Protein AF-A0A355UBL6-F1 (afdb_monomer)

Nearest PDB structures (foldseek):
  6ei9-assembly2_B  TM=8.994E-01  e=5.189E-03  Escherichia coli
  3b0u-assembly2_Y  TM=9.368E-01  e=2.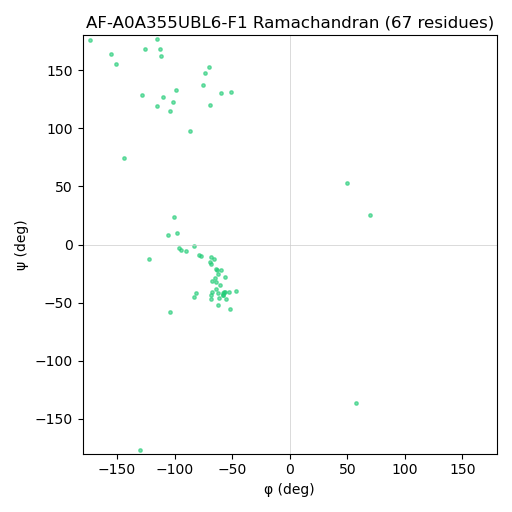439E-02  Thermus thermophilus HB8
  3b0p-assembly1_A  TM=9.031E-01  e=2.119E-02  Thermus thermophilus HB8
  6klc-assembly1_A  TM=2.152E-01  e=2.916E+00  Mammarenavirus lassaense

Secondary structure (DSSP, 8-state):
-HHHHGGG--S-EEEEE----HHHHTTT-GGGGGG-HHHHHHHHHHHHTT-SS-EEEEE-S-SSGGG--

Mean predicted aligned error: 3.23 Å

pLDDT: mean 93.34, std 6.49, range [62.03, 98.12]

Sequence (69 aa):
ATKIAEREKPDFIDINWGCPVKKVAGKGSGSGILNDIPKMVKLTETVVKATNIPVTVKTRLGYTENSKP

Radius of gyration: 12.95 Å; Cα contacts (8 Å, |Δi|>4): 93; chains: 1; bounding box: 35×19×31 Å

Foldseek 3Di:
DLVVVVVVVDQEAEAALADPPCVALVVCGHVVVLVPVVVVVVVQVVSVVVDPHHYHYDHDQGSDPVGGD

Solvent-accessible surface area (backbone atoms only — not comparable to full-atom values): 4058 Å² total; per-residue (Å²): 106,67,78,59,52,56,76,73,65,57,87,57,46,77,43,65,38,42,46,70,53,63,91,39,17,74,71,51,32,21,24,32,24,56,80,39,55,70,58,48,51,54,53,50,51,52,54,53,75,61,50,92,56,51,72,49,75,46,65,63,75,42,66,48,85,90,56,38,129

Structure (mmCIF, N/CA/C/O backbone):
data_AF-A0A355UBL6-F1
#
_entry.id   AF-A0A355UBL6-F1
#
loop_
_atom_site.group_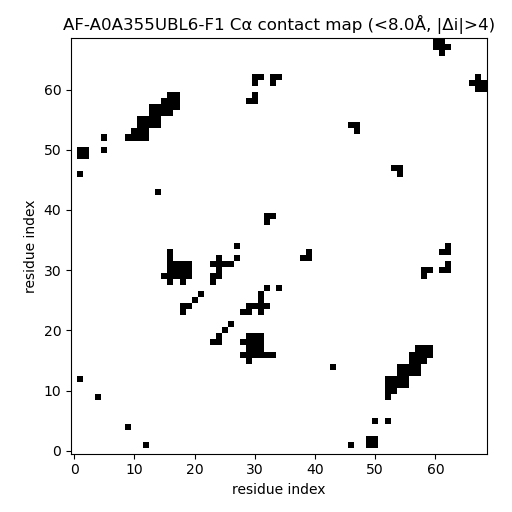PDB
_atom_site.id
_atom_site.type_symbol
_atom_site.label_atom_id
_atom_site.label_alt_id
_atom_site.label_comp_id
_atom_site.label_asym_id
_atom_site.label_entity_id
_atom_site.label_seq_id
_atom_site.pdbx_PDB_ins_code
_atom_site.Cartn_x
_atom_site.Cartn_y
_atom_site.Cartn_z
_atom_site.occupancy
_atom_site.B_iso_or_equiv
_atom_site.auth_seq_id
_atom_site.auth_comp_id
_atom_site.auth_asym_id
_atom_site.auth_atom_id
_atom_site.pdbx_PDB_model_num
ATOM 1 N N . ALA A 1 1 ? -10.011 7.736 2.865 1.00 75.19 1 ALA A N 1
ATOM 2 C CA . ALA A 1 1 ? -10.384 6.405 2.346 1.00 75.19 1 ALA A CA 1
ATOM 3 C C . ALA A 1 1 ? -10.714 5.457 3.493 1.00 75.19 1 ALA A C 1
ATOM 5 O O . ALA A 1 1 ? -11.887 5.185 3.669 1.00 75.19 1 ALA A O 1
ATOM 6 N N . THR A 1 2 ? -9.750 5.069 4.336 1.00 80.44 2 THR A N 1
ATOM 7 C CA . THR A 1 2 ? -9.954 4.137 5.467 1.00 80.44 2 THR A CA 1
ATOM 8 C C . THR A 1 2 ? -11.112 4.535 6.390 1.00 80.44 2 THR A C 1
ATOM 10 O O . THR A 1 2 ? -12.089 3.809 6.476 1.00 80.44 2 THR A O 1
ATOM 13 N N . LYS A 1 3 ? -11.099 5.759 6.936 1.00 83.81 3 LYS A N 1
ATOM 14 C CA . LYS A 1 3 ? -12.189 6.289 7.786 1.00 83.81 3 LYS A CA 1
ATOM 15 C C . LYS A 1 3 ? -13.567 6.370 7.109 1.00 83.81 3 LYS A C 1
ATOM 17 O O . LYS A 1 3 ? -14.584 6.487 7.779 1.00 83.81 3 LYS A O 1
ATOM 22 N N . ILE A 1 4 ? -13.599 6.411 5.775 1.00 87.06 4 ILE A N 1
ATOM 23 C CA . ILE A 1 4 ? -14.855 6.413 5.012 1.00 87.06 4 ILE A CA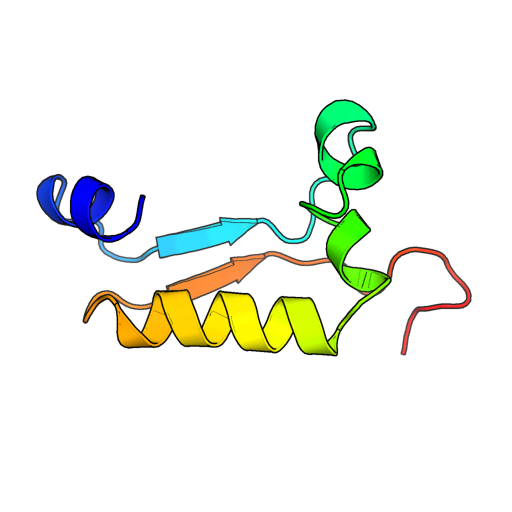 1
ATOM 24 C C . ILE A 1 4 ? -15.336 4.969 4.861 1.00 87.06 4 ILE A C 1
ATOM 26 O O . ILE A 1 4 ? -16.500 4.702 5.123 1.00 87.06 4 ILE A O 1
ATOM 30 N N . ALA A 1 5 ? -14.430 4.050 4.512 1.00 83.25 5 ALA A N 1
ATOM 31 C CA . ALA A 1 5 ? -14.719 2.627 4.368 1.00 83.25 5 ALA A CA 1
ATOM 32 C C . ALA A 1 5 ? -15.228 1.992 5.673 1.00 83.25 5 ALA A C 1
ATOM 34 O O . ALA A 1 5 ? -16.123 1.161 5.625 1.00 83.25 5 ALA A O 1
ATOM 35 N N . GLU A 1 6 ? -14.738 2.432 6.837 1.00 88.06 6 GLU A N 1
ATOM 36 C CA . GLU A 1 6 ? -15.216 1.958 8.148 1.00 88.06 6 GLU A CA 1
ATOM 37 C C . GLU A 1 6 ? -16.726 2.139 8.364 1.00 88.06 6 GLU A C 1
ATOM 39 O O . GLU A 1 6 ? -17.337 1.359 9.092 1.00 88.06 6 GLU A O 1
ATOM 44 N N . ARG A 1 7 ? -17.354 3.136 7.725 1.00 92.19 7 ARG A N 1
ATOM 45 C CA . ARG A 1 7 ? -18.803 3.379 7.853 1.00 92.19 7 ARG A CA 1
ATOM 46 C C . ARG A 1 7 ? -19.636 2.236 7.285 1.00 92.19 7 AR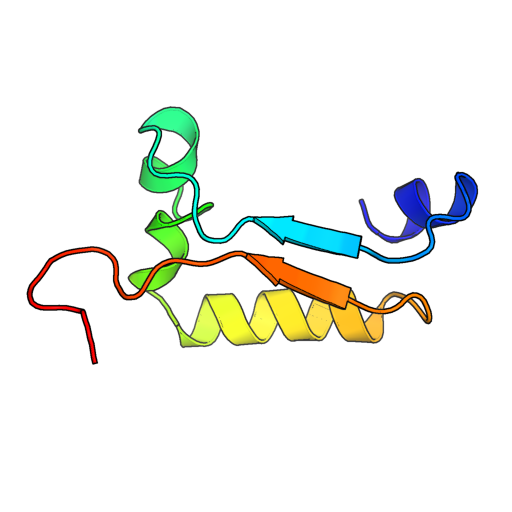G A C 1
ATOM 48 O O . ARG A 1 7 ? -20.722 1.974 7.792 1.00 92.19 7 ARG A O 1
ATOM 55 N N . GLU A 1 8 ? -19.087 1.540 6.296 1.00 93.50 8 GLU A N 1
ATOM 56 C CA . GLU A 1 8 ? -19.703 0.382 5.650 1.00 93.50 8 GLU A CA 1
ATOM 57 C C . GLU A 1 8 ? -19.466 -0.921 6.431 1.00 93.50 8 GLU A C 1
ATOM 59 O O . GLU A 1 8 ? -19.955 -1.970 6.027 1.00 93.50 8 GLU A O 1
ATOM 64 N N . LYS A 1 9 ? -18.732 -0.864 7.555 1.00 92.88 9 LYS A N 1
ATOM 65 C CA . LYS A 1 9 ? -18.431 -2.001 8.443 1.00 92.88 9 LYS A CA 1
ATOM 66 C C . LYS A 1 9 ? -17.889 -3.246 7.706 1.00 92.88 9 LYS A C 1
ATOM 68 O O . LYS A 1 9 ? -18.440 -4.331 7.883 1.00 92.88 9 LYS A O 1
ATOM 73 N N . PRO A 1 10 ? -16.832 -3.120 6.882 1.00 95.69 10 PRO A N 1
ATOM 74 C CA . PRO A 1 10 ? -16.254 -4.270 6.198 1.00 95.69 10 PRO A CA 1
ATOM 75 C C . PRO A 1 10 ? -15.522 -5.196 7.178 1.00 95.69 10 PRO A C 1
ATOM 77 O O . PRO A 1 10 ? -14.965 -4.734 8.174 1.00 95.69 10 PRO A O 1
ATOM 80 N N . ASP A 1 11 ? -15.443 -6.486 6.845 1.00 97.38 11 ASP A N 1
ATOM 81 C CA . ASP A 1 11 ? -14.670 -7.465 7.624 1.00 97.38 11 ASP A CA 1
ATOM 82 C C . ASP A 1 11 ? -13.154 -7.207 7.552 1.00 97.38 11 ASP A C 1
ATOM 84 O O . ASP A 1 11 ? -12.420 -7.495 8.496 1.00 97.38 11 ASP A O 1
ATOM 88 N N . PHE A 1 12 ? -12.675 -6.665 6.426 1.00 96.12 12 PHE A N 1
ATOM 89 C CA . PHE A 1 12 ? -11.276 -6.297 6.211 1.00 96.12 12 PHE A CA 1
ATOM 90 C C . PHE A 1 12 ? -11.126 -5.198 5.146 1.00 96.12 12 PHE A C 1
ATOM 92 O O . PHE A 1 12 ? -12.030 -4.933 4.351 1.00 96.12 12 PHE A O 1
ATOM 99 N N . ILE A 1 13 ? -9.953 -4.566 5.109 1.00 95.69 13 ILE A N 1
ATOM 100 C CA . ILE A 1 13 ? -9.554 -3.583 4.096 1.00 95.69 13 ILE A CA 1
ATOM 101 C C . ILE A 1 13 ? -8.373 -4.142 3.304 1.00 95.69 13 ILE A C 1
ATOM 103 O O . ILE A 1 13 ? -7.308 -4.362 3.870 1.00 95.69 13 ILE A O 1
ATOM 107 N N . ASP A 1 14 ? -8.525 -4.312 1.990 1.00 96.94 14 ASP A N 1
ATOM 108 C CA . ASP A 1 14 ? -7.425 -4.730 1.113 1.00 96.94 14 ASP A CA 1
ATOM 109 C C . ASP A 1 14 ? -6.787 -3.541 0.388 1.00 96.94 14 ASP A C 1
ATOM 111 O O . ASP A 1 14 ? -7.470 -2.704 -0.212 1.00 96.94 14 ASP A O 1
ATOM 115 N N . ILE A 1 15 ? -5.457 -3.481 0.405 1.00 97.25 15 ILE A N 1
ATOM 116 C CA . ILE A 1 15 ? -4.688 -2.494 -0.349 1.00 97.25 15 ILE A CA 1
ATOM 117 C C . ILE A 1 15 ? -4.122 -3.138 -1.615 1.00 97.25 15 ILE A C 1
ATOM 119 O O . ILE A 1 15 ? -3.330 -4.082 -1.571 1.00 97.25 15 ILE A O 1
ATOM 123 N N . ASN A 1 16 ? -4.470 -2.565 -2.769 1.00 97.06 16 ASN A N 1
ATOM 124 C CA . ASN A 1 16 ? -3.982 -3.043 -4.056 1.00 97.06 16 ASN A CA 1
ATOM 125 C C . ASN A 1 16 ? -2.628 -2.415 -4.427 1.00 97.06 16 ASN A C 1
ATOM 127 O O . ASN A 1 16 ? -2.564 -1.345 -5.038 1.00 97.06 16 ASN A O 1
ATOM 131 N N . TRP A 1 17 ? -1.554 -3.153 -4.153 1.00 97.50 17 TRP A N 1
ATOM 132 C CA . TRP A 1 17 ? -0.190 -2.889 -4.626 1.00 97.50 17 TRP A CA 1
ATOM 133 C C . TRP A 1 17 ? 0.197 -3.768 -5.828 1.00 97.50 17 TRP A C 1
ATOM 135 O O . TRP A 1 17 ? 1.369 -4.007 -6.094 1.00 97.50 17 TRP A O 1
ATOM 145 N N . GLY A 1 18 ? -0.788 -4.267 -6.588 1.00 96.69 18 GLY A N 1
ATOM 146 C CA . GLY A 1 18 ? -0.564 -5.235 -7.670 1.00 96.69 18 GLY A CA 1
ATOM 147 C C . GLY A 1 18 ? -1.043 -4.819 -9.064 1.00 96.69 18 GLY A C 1
ATOM 148 O O . GLY A 1 18 ? -0.706 -5.491 -10.043 1.00 96.69 18 GLY A O 1
ATOM 149 N N . CYS A 1 19 ? -1.841 -3.756 -9.198 1.00 97.38 19 CYS A N 1
ATOM 150 C CA . CYS A 1 19 ? -2.415 -3.352 -10.485 1.00 97.38 19 CYS A CA 1
ATOM 151 C C . CYS A 1 19 ? -1.339 -2.808 -11.452 1.00 97.38 19 CYS A C 1
ATOM 153 O O . CYS A 1 19 ? -0.722 -1.790 -11.132 1.00 97.38 19 CYS A O 1
ATOM 155 N N . PRO A 1 20 ? -1.143 -3.422 -12.639 1.00 95.81 20 PRO A N 1
ATOM 156 C CA . PRO A 1 20 ? -0.104 -3.016 -13.587 1.00 95.81 20 PRO A CA 1
ATOM 157 C C . PRO A 1 20 ? -0.569 -1.962 -14.601 1.00 95.81 20 PRO A C 1
ATOM 159 O O . PRO A 1 20 ? 0.225 -1.497 -15.412 1.00 95.81 20 PRO A O 1
ATOM 162 N N . VAL A 1 21 ? -1.857 -1.593 -14.612 1.00 97.38 21 VAL A N 1
ATOM 163 C CA . VAL A 1 21 ? -2.402 -0.695 -15.640 1.00 97.38 21 VAL A CA 1
ATOM 164 C C . VAL A 1 21 ? -1.667 0.643 -15.594 1.00 97.38 21 VAL A C 1
ATOM 166 O O . VAL A 1 21 ? -1.579 1.263 -14.536 1.00 97.38 21 VAL A O 1
ATOM 169 N N . LYS A 1 22 ? -1.204 1.122 -16.757 1.00 94.06 22 LYS A N 1
ATOM 170 C CA . LYS A 1 22 ? -0.376 2.333 -16.914 1.00 94.06 22 LYS A CA 1
ATOM 171 C C . LYS A 1 22 ? -0.897 3.542 -16.130 1.00 94.06 22 LYS A C 1
ATOM 173 O O . LYS A 1 22 ? -0.114 4.246 -15.505 1.00 94.06 22 LYS A O 1
ATOM 178 N N . LYS A 1 23 ? -2.220 3.747 -16.103 1.00 96.50 23 LYS A N 1
ATOM 179 C CA . LYS A 1 23 ? -2.871 4.856 -15.376 1.00 96.50 23 LYS A CA 1
ATOM 180 C C . LYS A 1 23 ? -2.681 4.815 -13.849 1.00 96.50 23 LYS A C 1
ATOM 182 O O . LYS A 1 23 ? -2.840 5.846 -13.202 1.00 96.50 23 LYS A O 1
ATOM 187 N N . VAL A 1 24 ? -2.382 3.637 -13.298 1.00 96.06 24 VAL A N 1
ATOM 188 C CA . VAL A 1 24 ? -2.142 3.373 -11.871 1.00 96.06 24 VAL A CA 1
ATOM 189 C C . VAL A 1 24 ? -0.643 3.202 -11.619 1.00 96.06 24 VAL A C 1
ATOM 191 O O . VAL A 1 24 ? -0.057 3.981 -10.870 1.00 96.06 24 VAL A O 1
ATOM 194 N N . ALA A 1 25 ? -0.008 2.244 -12.302 1.00 95.12 25 ALA A N 1
ATOM 195 C CA . ALA A 1 25 ? 1.409 1.926 -12.133 1.00 95.12 25 ALA A CA 1
ATOM 196 C C . ALA A 1 25 ? 2.326 3.102 -12.492 1.00 95.12 25 ALA A C 1
ATOM 198 O O . ALA A 1 25 ? 3.240 3.421 -11.737 1.00 95.12 25 ALA A O 1
ATOM 199 N N . GLY A 1 26 ? 2.025 3.824 -13.577 1.00 92.31 26 GLY A N 1
ATOM 200 C CA . GLY A 1 26 ? 2.794 4.998 -14.004 1.00 92.31 26 GLY A CA 1
ATOM 201 C C . GLY A 1 26 ? 2.726 6.186 -13.037 1.00 92.31 26 GLY A C 1
ATOM 202 O O . GLY A 1 26 ? 3.516 7.112 -13.166 1.00 92.31 26 GLY A O 1
ATOM 203 N N . LYS A 1 27 ? 1.813 6.163 -12.056 1.00 94.81 27 LYS A N 1
ATOM 204 C CA . LYS A 1 27 ? 1.730 7.152 -10.966 1.00 94.81 27 LYS A CA 1
ATOM 205 C C . LYS A 1 27 ? 2.407 6.668 -9.674 1.00 94.81 27 LYS A C 1
ATOM 207 O O . LYS A 1 27 ? 2.205 7.262 -8.618 1.00 94.81 27 LYS A O 1
ATOM 212 N N . GLY A 1 28 ? 3.149 5.558 -9.725 1.00 93.06 28 GLY A N 1
ATOM 213 C CA . GLY A 1 28 ? 3.779 4.943 -8.553 1.00 93.06 28 GLY A CA 1
ATOM 214 C C . GLY A 1 28 ? 2.783 4.307 -7.577 1.00 93.06 28 GLY A C 1
ATOM 215 O O . GLY A 1 28 ? 3.062 4.238 -6.388 1.00 93.06 28 GLY A O 1
ATOM 216 N N . SER A 1 29 ? 1.604 3.895 -8.055 1.00 95.19 29 SER A N 1
ATOM 217 C CA . SER A 1 29 ? 0.582 3.154 -7.291 1.00 95.19 29 SER A CA 1
ATOM 218 C C . SER A 1 29 ? 0.393 1.752 -7.879 1.00 95.19 29 SER A C 1
ATOM 220 O O . SER A 1 29 ? 0.995 1.431 -8.902 1.00 95.19 29 SER A O 1
ATOM 222 N N . GLY A 1 30 ? -0.454 0.900 -7.290 1.00 96.75 30 GLY A N 1
ATOM 223 C CA . GLY A 1 30 ? -0.594 -0.479 -7.778 1.00 96.75 30 GLY A CA 1
ATOM 224 C C . GLY A 1 30 ? 0.763 -1.184 -7.751 1.00 96.75 30 GLY A C 1
ATOM 225 O O . GLY A 1 30 ? 1.521 -0.975 -6.812 1.00 96.75 30 GLY A O 1
ATOM 226 N N . SER A 1 31 ? 1.119 -1.940 -8.793 1.00 96.56 31 SER A N 1
ATOM 227 C CA . SER A 1 31 ? 2.447 -2.572 -8.856 1.00 96.56 31 SER A CA 1
ATOM 228 C C . SER A 1 31 ? 3.593 -1.573 -9.026 1.00 96.56 31 SER A C 1
ATOM 230 O O . SER A 1 31 ? 4.734 -1.920 -8.753 1.00 96.56 31 SER A O 1
ATOM 232 N N . GLY A 1 32 ? 3.317 -0.331 -9.443 1.00 96.44 32 GLY A N 1
ATOM 233 C CA . GLY A 1 32 ? 4.333 0.715 -9.582 1.00 96.44 32 GLY A CA 1
ATOM 234 C C . GLY A 1 32 ? 5.008 1.089 -8.263 1.00 96.44 32 GLY A C 1
ATOM 235 O O . GLY A 1 32 ? 6.165 1.506 -8.283 1.00 96.44 32 GLY A O 1
ATOM 236 N N . ILE A 1 33 ? 4.325 0.879 -7.128 1.00 97.00 33 ILE A N 1
ATOM 237 C CA . ILE A 1 33 ? 4.886 1.107 -5.788 1.00 97.00 33 ILE A CA 1
ATOM 238 C C . ILE A 1 33 ? 6.065 0.170 -5.487 1.00 97.00 33 ILE A C 1
ATOM 240 O O . ILE A 1 33 ? 6.891 0.490 -4.645 1.00 97.00 33 ILE A O 1
ATOM 244 N N . LEU A 1 34 ? 6.190 -0.961 -6.195 1.00 95.62 34 LEU A N 1
ATOM 245 C CA . LEU A 1 34 ? 7.271 -1.931 -5.983 1.00 95.62 34 LEU A CA 1
ATOM 246 C C . LEU A 1 34 ? 8.652 -1.409 -6.405 1.00 95.62 34 LEU A C 1
ATOM 248 O O . LEU A 1 34 ? 9.656 -2.017 -6.056 1.00 95.62 34 LEU A O 1
ATOM 252 N N . ASN A 1 35 ? 8.718 -0.268 -7.099 1.00 94.69 35 ASN A N 1
ATOM 253 C CA . ASN A 1 35 ? 9.975 0.453 -7.327 1.00 94.69 35 ASN A CA 1
ATOM 254 C C . ASN A 1 35 ? 10.429 1.277 -6.105 1.00 94.69 35 ASN A C 1
ATOM 256 O O . ASN A 1 35 ? 11.527 1.822 -6.117 1.00 94.69 35 ASN A O 1
ATOM 260 N N . ASP A 1 36 ? 9.588 1.398 -5.074 1.00 95.62 36 ASP A N 1
ATOM 261 C CA . ASP A 1 36 ? 9.842 2.154 -3.845 1.00 95.62 36 ASP A CA 1
ATOM 262 C C . ASP A 1 36 ? 9.219 1.419 -2.641 1.00 95.62 36 ASP A C 1
ATOM 264 O O . ASP A 1 36 ? 8.163 1.776 -2.102 1.00 95.62 36 ASP A O 1
ATOM 268 N N . ILE A 1 37 ? 9.881 0.333 -2.235 1.00 94.94 37 ILE A N 1
ATOM 269 C CA . ILE A 1 37 ? 9.462 -0.506 -1.105 1.00 94.94 37 ILE A CA 1
ATOM 270 C C . ILE A 1 37 ? 9.359 0.285 0.212 1.00 94.94 37 ILE A C 1
ATOM 272 O O . ILE A 1 37 ? 8.347 0.120 0.901 1.00 94.94 37 ILE A O 1
ATOM 276 N N . PRO A 1 38 ? 10.304 1.181 0.573 1.00 96.75 38 PRO A N 1
ATOM 277 C CA . PRO A 1 38 ? 10.159 2.002 1.776 1.00 96.75 38 PRO A CA 1
ATOM 278 C C . PRO A 1 38 ? 8.860 2.818 1.793 1.00 96.75 38 PRO A C 1
ATOM 280 O O . PRO A 1 38 ? 8.175 2.887 2.819 1.00 96.75 38 PRO A O 1
ATOM 283 N N . LYS A 1 39 ? 8.456 3.389 0.651 1.00 96.94 39 LYS A N 1
ATOM 284 C CA . LYS A 1 39 ? 7.171 4.088 0.536 1.00 96.94 39 LYS A CA 1
ATOM 285 C C . LYS A 1 39 ? 5.979 3.143 0.657 1.00 96.94 39 LYS A C 1
ATOM 287 O O . LYS A 1 39 ? 5.016 3.503 1.336 1.00 96.94 39 LYS A O 1
ATOM 292 N N . MET A 1 40 ? 6.028 1.953 0.051 1.00 97.06 40 MET A N 1
ATOM 293 C CA . MET A 1 40 ? 4.980 0.931 0.202 1.00 97.06 40 MET A CA 1
ATOM 294 C C . MET A 1 40 ? 4.740 0.594 1.680 1.00 97.06 40 MET A C 1
ATOM 296 O O . MET A 1 40 ? 3.591 0.590 2.132 1.00 97.06 40 MET A O 1
ATOM 300 N N . VAL A 1 41 ? 5.816 0.367 2.441 1.00 97.31 41 VAL A N 1
ATOM 301 C CA . VAL A 1 41 ? 5.761 0.070 3.881 1.00 97.31 41 VAL A CA 1
ATOM 302 C C . VAL A 1 41 ? 5.159 1.246 4.644 1.00 97.31 41 VAL A C 1
ATOM 304 O O . VAL A 1 41 ? 4.153 1.077 5.330 1.00 97.31 41 VAL A O 1
ATOM 307 N N . LYS A 1 42 ? 5.681 2.463 4.444 1.00 98.12 42 LYS A N 1
ATOM 308 C CA . LYS A 1 42 ? 5.199 3.671 5.134 1.00 98.12 42 LYS A CA 1
ATOM 309 C C . LYS A 1 42 ? 3.708 3.941 4.898 1.00 98.12 42 LYS A C 1
ATOM 311 O O . LYS A 1 42 ? 2.985 4.312 5.826 1.00 98.12 42 LYS A O 1
ATOM 316 N N . LEU A 1 43 ? 3.231 3.768 3.664 1.00 96.81 43 LEU A N 1
ATOM 317 C CA . LEU A 1 43 ? 1.814 3.944 3.333 1.00 96.81 43 LEU A CA 1
ATOM 318 C C . LEU A 1 43 ? 0.948 2.861 3.978 1.00 96.81 43 LEU A C 1
ATOM 320 O O . LEU A 1 43 ? -0.092 3.182 4.551 1.00 96.81 43 LEU A O 1
ATOM 324 N N . THR A 1 44 ? 1.395 1.606 3.933 1.00 97.50 44 THR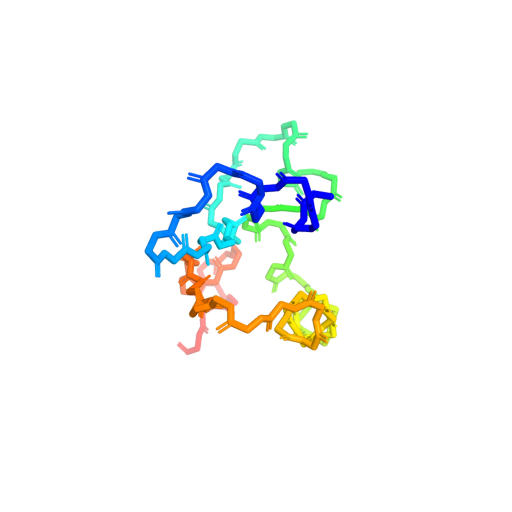 A N 1
ATOM 325 C CA . THR A 1 44 ? 0.689 0.477 4.555 1.00 97.50 44 THR A CA 1
ATOM 326 C C . THR A 1 44 ? 0.585 0.670 6.070 1.00 97.50 44 THR A C 1
ATOM 328 O O . THR A 1 44 ? -0.513 0.590 6.615 1.00 97.50 44 THR A O 1
ATOM 331 N N . GLU A 1 45 ? 1.675 1.049 6.744 1.00 97.88 45 GLU A N 1
ATOM 332 C CA . GLU A 1 45 ? 1.664 1.372 8.178 1.00 97.88 45 GLU A CA 1
ATOM 333 C C . GLU A 1 45 ? 0.682 2.490 8.525 1.00 97.88 45 GLU A C 1
ATOM 335 O O . GLU A 1 45 ? -0.002 2.428 9.544 1.00 97.88 45 GLU A O 1
ATOM 340 N N . THR A 1 46 ? 0.615 3.527 7.689 1.00 96.94 46 THR A N 1
ATOM 341 C CA . THR A 1 46 ? -0.296 4.655 7.913 1.00 96.94 46 THR A CA 1
ATOM 342 C C . THR A 1 46 ? -1.754 4.200 7.849 1.00 96.94 46 THR A C 1
ATOM 344 O O . THR A 1 46 ? -2.569 4.662 8.643 1.00 96.94 46 THR A O 1
ATOM 347 N N . VAL A 1 47 ? -2.089 3.280 6.937 1.00 96.19 47 VAL A N 1
ATOM 348 C CA . VAL A 1 47 ? -3.436 2.700 6.845 1.00 96.19 47 VAL A CA 1
ATOM 349 C C . VAL A 1 47 ? -3.735 1.818 8.054 1.00 96.19 47 VAL A C 1
ATOM 351 O O . VAL A 1 47 ? -4.786 2.003 8.658 1.00 96.19 47 VAL A O 1
ATOM 354 N N . VAL A 1 48 ? -2.809 0.937 8.445 1.00 96.81 48 VAL A N 1
ATOM 355 C CA . VAL A 1 48 ? -2.950 0.071 9.631 1.00 96.81 48 VAL A CA 1
ATOM 356 C C . VAL A 1 48 ? -3.159 0.896 10.902 1.00 96.81 48 VAL A C 1
ATOM 358 O O . VAL A 1 48 ? -4.044 0.595 11.688 1.00 96.81 48 VAL A O 1
ATOM 361 N N . LYS A 1 49 ? -2.411 1.990 11.092 1.00 96.75 49 LYS A N 1
ATOM 362 C CA . LYS A 1 49 ? -2.562 2.882 12.260 1.00 96.75 49 LYS A CA 1
ATOM 363 C C . LYS A 1 49 ? -3.873 3.679 12.258 1.00 96.75 49 LYS A C 1
ATOM 365 O O . LYS A 1 49 ? -4.221 4.275 13.273 1.00 96.75 49 LYS A O 1
ATOM 370 N N . ALA A 1 50 ? -4.573 3.752 11.126 1.00 95.44 50 ALA A N 1
ATOM 371 C CA . ALA A 1 50 ? -5.764 4.580 10.962 1.00 95.44 50 ALA A CA 1
ATOM 372 C C . ALA A 1 50 ? -7.087 3.836 11.206 1.00 95.44 50 ALA A C 1
ATOM 374 O O . ALA A 1 50 ? -8.131 4.484 11.126 1.00 95.44 50 ALA A O 1
ATOM 375 N N . THR A 1 51 ? -7.062 2.523 11.451 1.00 94.19 51 THR A N 1
ATOM 376 C CA . THR A 1 51 ? -8.257 1.685 11.626 1.00 94.19 51 THR A CA 1
ATOM 377 C C . THR A 1 51 ? -7.983 0.500 12.544 1.00 94.19 51 THR A C 1
ATOM 379 O O . THR A 1 51 ? -6.850 0.045 12.650 1.00 94.19 51 THR A O 1
ATOM 382 N N . ASN A 1 52 ? -9.035 -0.025 13.171 1.00 93.88 52 ASN A N 1
ATOM 383 C CA . ASN A 1 52 ? -8.984 -1.299 13.895 1.00 93.88 52 ASN A CA 1
ATOM 384 C C . ASN A 1 52 ? -9.465 -2.489 13.042 1.00 93.88 52 ASN A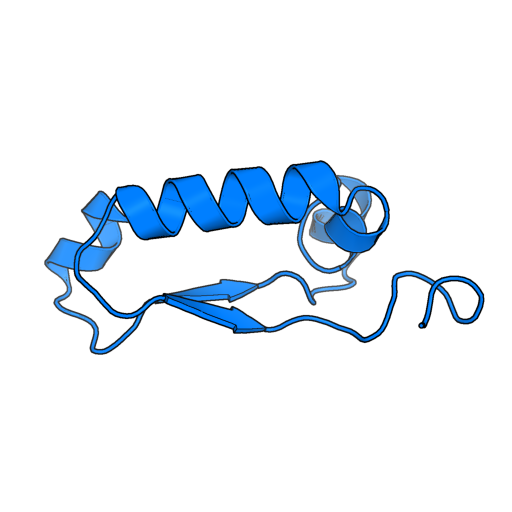 C 1
ATOM 386 O O . ASN A 1 52 ? -9.453 -3.622 13.515 1.00 93.88 52 ASN A O 1
ATOM 390 N N . ILE A 1 53 ? -9.916 -2.246 11.807 1.00 96.00 53 ILE A N 1
ATOM 391 C CA . ILE A 1 53 ? -10.329 -3.299 10.874 1.00 96.00 53 ILE A CA 1
ATOM 392 C C . ILE A 1 53 ? -9.070 -3.993 10.322 1.00 96.00 53 ILE A C 1
ATOM 394 O O . ILE A 1 53 ? -8.118 -3.294 9.962 1.00 96.00 53 ILE A O 1
ATOM 398 N N . PRO A 1 54 ? -9.035 -5.336 10.214 1.00 97.19 54 PRO A N 1
ATOM 399 C CA . PRO A 1 54 ? -7.915 -6.051 9.611 1.00 97.19 54 PRO A CA 1
ATOM 400 C C . PRO A 1 54 ? -7.546 -5.497 8.231 1.00 97.19 54 PRO A C 1
ATOM 402 O O . PRO A 1 54 ? -8.408 -5.315 7.371 1.00 97.19 54 PRO A O 1
ATOM 405 N N . VAL A 1 55 ? -6.255 -5.243 8.009 1.00 97.50 55 VAL A N 1
ATOM 406 C CA . VAL A 1 55 ? -5.742 -4.738 6.730 1.00 97.50 55 VAL A CA 1
ATOM 407 C C . VAL A 1 55 ? -4.940 -5.830 6.036 1.00 97.50 55 VAL A C 1
ATOM 409 O O . VAL A 1 55 ? -3.997 -6.374 6.609 1.00 97.50 55 VAL A O 1
ATOM 412 N N . THR A 1 56 ? -5.283 -6.118 4.785 1.00 97.81 56 THR A N 1
ATOM 413 C CA . THR A 1 56 ? -4.544 -7.026 3.906 1.00 97.81 56 THR A CA 1
ATOM 414 C C . THR A 1 56 ? -3.892 -6.258 2.763 1.00 97.81 56 THR A C 1
ATOM 416 O O . THR A 1 56 ? -4.232 -5.111 2.460 1.00 97.81 56 THR A O 1
ATOM 419 N N . VAL A 1 57 ? -2.914 -6.892 2.121 1.00 97.44 57 VAL A N 1
ATOM 420 C CA . VAL A 1 57 ? -2.251 -6.354 0.936 1.00 97.44 57 VAL A CA 1
ATOM 421 C C . VAL A 1 57 ? -2.269 -7.405 -0.158 1.00 97.44 57 VAL A C 1
ATOM 423 O O . VAL A 1 57 ? -1.771 -8.517 0.023 1.00 97.44 57 VAL A O 1
ATOM 426 N N . LYS A 1 58 ? -2.729 -7.004 -1.341 1.00 97.50 58 LYS A N 1
ATOM 427 C CA . LYS A 1 58 ? -2.568 -7.773 -2.570 1.00 97.50 58 LYS A CA 1
ATOM 428 C C . LYS A 1 58 ? -1.470 -7.158 -3.432 1.00 97.50 58 LYS A C 1
ATOM 430 O O . LYS A 1 58 ? -1.628 -6.060 -3.970 1.00 97.50 58 LYS A O 1
ATOM 435 N N . THR A 1 59 ? -0.380 -7.897 -3.631 1.00 96.94 59 THR A N 1
ATOM 436 C CA . THR A 1 59 ? 0.806 -7.424 -4.366 1.00 96.94 59 THR A CA 1
ATOM 437 C C . THR A 1 59 ? 1.284 -8.409 -5.447 1.00 96.94 59 THR A C 1
ATOM 439 O O . THR A 1 59 ? 0.626 -9.416 -5.723 1.00 96.94 59 THR A O 1
ATOM 442 N N . ARG A 1 60 ? 2.393 -8.080 -6.120 1.00 95.38 60 ARG A N 1
ATOM 443 C CA . ARG A 1 60 ? 3.158 -8.945 -7.036 1.00 95.38 60 ARG A CA 1
ATOM 444 C C . ARG A 1 60 ? 4.532 -9.258 -6.438 1.00 95.38 60 ARG A C 1
ATOM 446 O O . ARG A 1 60 ? 4.952 -8.601 -5.495 1.00 95.38 60 ARG A O 1
ATOM 453 N N . LEU A 1 61 ? 5.236 -10.220 -7.037 1.00 94.62 61 LEU A N 1
ATOM 454 C CA . LEU A 1 61 ? 6.607 -10.573 -6.643 1.00 94.62 61 LEU A CA 1
ATOM 455 C C . LEU A 1 61 ? 7.610 -9.433 -6.869 1.00 94.62 61 LEU A C 1
ATOM 457 O O . LEU A 1 61 ? 8.562 -9.309 -6.122 1.00 94.62 61 LEU A O 1
ATOM 461 N N . GLY A 1 62 ? 7.401 -8.604 -7.888 1.00 90.69 62 GLY A N 1
ATOM 462 C CA . GLY A 1 62 ? 8.296 -7.507 -8.243 1.00 90.69 62 GLY A CA 1
ATOM 463 C C . GLY A 1 62 ? 7.688 -6.648 -9.348 1.00 90.69 62 GLY A C 1
ATOM 464 O O . GLY A 1 62 ? 6.608 -6.962 -9.866 1.00 90.69 62 GLY A O 1
ATOM 465 N N . TYR A 1 63 ? 8.366 -5.559 -9.708 1.00 90.06 63 TYR A N 1
ATOM 466 C CA . TYR A 1 63 ? 7.926 -4.661 -10.781 1.00 90.06 63 TYR A CA 1
ATOM 467 C C . TYR A 1 63 ? 8.312 -5.177 -12.179 1.00 90.06 63 TYR A C 1
ATOM 469 O O . TYR A 1 63 ? 7.512 -5.144 -13.111 1.00 90.06 63 TYR A O 1
ATOM 477 N N . THR A 1 64 ? 9.530 -5.698 -12.294 1.00 88.50 64 THR A N 1
ATOM 478 C CA . THR A 1 64 ? 10.118 -6.410 -13.438 1.00 88.50 64 THR A CA 1
ATOM 479 C C . THR A 1 64 ? 10.662 -7.771 -12.992 1.00 88.50 64 THR A C 1
ATOM 481 O O . THR A 1 64 ? 10.817 -8.008 -11.791 1.00 88.50 64 THR A O 1
ATOM 484 N N . GLU A 1 65 ? 11.003 -8.646 -13.941 1.00 87.75 65 GLU A N 1
ATOM 485 C CA . GLU A 1 65 ? 11.645 -9.944 -13.669 1.00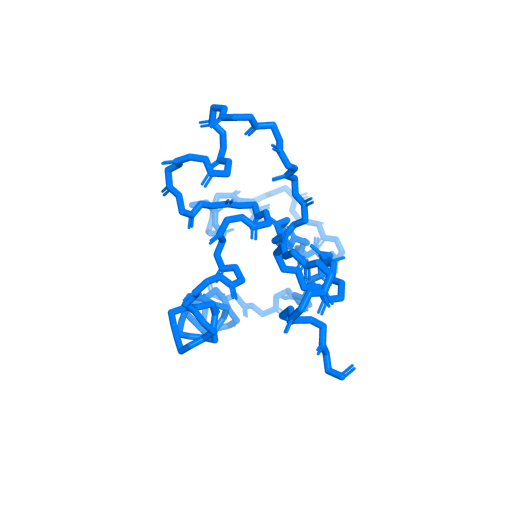 87.75 65 GLU A CA 1
ATOM 486 C C . GLU A 1 65 ? 12.911 -9.812 -12.807 1.00 87.75 65 GLU A C 1
ATOM 488 O O . GLU A 1 65 ? 13.069 -10.553 -11.846 1.00 87.75 65 GLU A O 1
ATOM 493 N N . ASN A 1 66 ? 13.740 -8.797 -13.068 1.00 86.25 66 ASN A N 1
ATOM 494 C CA . ASN A 1 66 ? 15.001 -8.562 -12.349 1.00 86.25 66 ASN A CA 1
ATOM 495 C C . ASN A 1 66 ? 14.820 -7.947 -10.952 1.00 86.25 66 ASN A C 1
ATOM 497 O O . ASN A 1 66 ? 15.786 -7.800 -10.215 1.00 86.25 66 ASN A O 1
ATOM 501 N N . SER A 1 67 ? 13.603 -7.5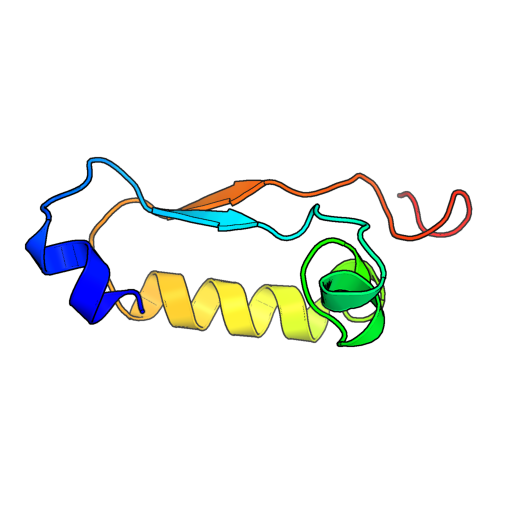17 -10.616 1.00 79.00 67 SER A N 1
ATOM 502 C CA . SER A 1 67 ? 13.273 -6.917 -9.314 1.00 79.00 67 SER A CA 1
ATOM 503 C C . SER A 1 67 ? 12.473 -7.857 -8.413 1.00 79.00 67 SER A C 1
ATOM 505 O O . SER A 1 67 ? 11.926 -7.420 -7.402 1.00 79.00 67 SER A O 1
ATOM 507 N N . LYS A 1 68 ? 12.323 -9.120 -8.822 1.00 75.50 68 LYS A N 1
ATOM 508 C CA . LYS A 1 68 ? 11.780 -10.168 -7.959 1.00 75.50 68 LYS A CA 1
ATOM 509 C C . LYS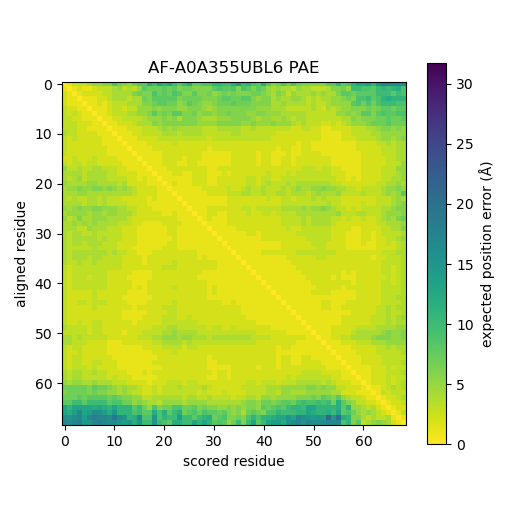 A 1 68 ? 12.846 -10.547 -6.909 1.00 75.50 68 LYS A C 1
ATOM 511 O O . LYS A 1 68 ? 14.029 -10.439 -7.231 1.00 75.50 68 LYS A O 1
ATOM 516 N N . PRO A 1 69 ? 12.443 -10.937 -5.685 1.00 62.03 69 PRO A N 1
ATOM 517 C CA . PRO A 1 69 ? 13.347 -11.523 -4.700 1.00 62.03 69 PRO A CA 1
ATOM 518 C C . PRO A 1 69 ? 14.045 -12.781 -5.221 1.00 62.03 69 PRO A C 1
ATOM 520 O O . PRO A 1 69 ? 13.441 -13.476 -6.074 1.00 62.03 69 PRO A O 1
#